Protein AF-A0A8J2ZSL2-F1 (afdb_monomer)

Nearest PDB structures (foldseek):
  4yln-assembly1_F  TM=3.658E-01  e=7.282E+00  Escherichia coli

Radius of gyration: 16.82 Å; Cα contacts (8 Å, |Δi|>4): 19; chains: 1; bounding box: 35×30×47 Å

pLDDT: mean 88.66, std 6.11, range [59.0, 95.06]

Organism: NCBI:txid1437324

Sequence (96 aa):
MNRQLLKNKGYVTLISAQTISNLGDWLTILALMALLAIKWEASPLALSIAMLCLAVPNIFFGSFSGVIADRFNRKILMIATDVLRALVMIGIVFST

Solvent-accessible surface area (backbone atoms only — not comparable to full-atom values): 5446 Å² total; per-residue (Å²): 130,65,75,72,52,74,68,35,64,68,54,47,52,49,54,51,52,50,51,53,52,52,53,49,51,54,52,47,51,52,50,52,50,49,42,39,50,69,75,63,61,47,50,75,66,55,54,51,51,53,51,45,66,59,49,51,55,52,62,66,45,49,69,51,48,53,60,49,50,71,75,45,63,51,70,60,52,52,52,52,53,52,51,52,51,52,54,52,49,54,52,53,62,73,73,107

Mean predicted aligned error: 5.59 Å

Structure (mmCIF, N/CA/C/O backbone):
data_AF-A0A8J2ZSL2-F1
#
_entry.id   AF-A0A8J2ZSL2-F1
#
loop_
_atom_site.group_PDB
_atom_site.id
_atom_site.type_symbol
_atom_site.label_atom_id
_atom_site.label_alt_id
_atom_site.label_comp_id
_atom_site.label_asym_id
_atom_site.label_entity_id
_atom_site.label_seq_id
_atom_site.pdbx_PDB_ins_code
_atom_site.Cartn_x
_atom_site.Cartn_y
_atom_site.Cartn_z
_atom_site.occupancy
_atom_site.B_iso_or_equiv
_atom_site.auth_seq_id
_atom_site.auth_comp_id
_atom_site.auth_asym_id
_atom_site.auth_atom_id
_atom_site.pdbx_PDB_model_num
ATOM 1 N N . MET A 1 1 ? 3.546 7.815 23.899 1.00 60.38 1 MET A N 1
ATOM 2 C CA . MET A 1 1 ? 2.298 7.064 23.626 1.00 60.38 1 MET A CA 1
ATOM 3 C C . MET A 1 1 ? 1.485 6.981 24.909 1.00 60.38 1 MET A C 1
ATOM 5 O O . MET A 1 1 ? 1.995 6.486 25.907 1.00 60.38 1 MET A O 1
ATOM 9 N N . ASN A 1 2 ? 0.279 7.548 24.928 1.00 75.75 2 ASN A N 1
ATOM 10 C CA . ASN A 1 2 ? -0.522 7.657 26.148 1.00 75.75 2 ASN A CA 1
ATOM 11 C C . ASN A 1 2 ? -0.941 6.247 26.614 1.00 75.75 2 ASN A C 1
ATOM 13 O O . ASN A 1 2 ? -1.580 5.525 25.848 1.00 75.75 2 ASN A O 1
ATOM 17 N N . ARG A 1 3 ? -0.588 5.824 27.839 1.00 74.44 3 ARG A N 1
ATOM 18 C CA . ARG A 1 3 ? -0.849 4.445 28.333 1.00 74.44 3 ARG A CA 1
ATOM 19 C C . ARG A 1 3 ? -2.335 4.061 28.313 1.00 74.44 3 ARG A C 1
ATOM 21 O O . ARG A 1 3 ? -2.662 2.880 28.316 1.00 74.44 3 ARG A O 1
ATOM 28 N N . GLN A 1 4 ? -3.226 5.049 28.274 1.00 76.81 4 GLN A N 1
ATOM 29 C CA . GLN A 1 4 ? -4.671 4.858 28.168 1.00 76.81 4 GLN A CA 1
ATOM 30 C C . GLN A 1 4 ? -5.110 4.327 26.790 1.00 76.81 4 GLN A C 1
ATOM 32 O O . GLN A 1 4 ? -6.041 3.531 26.723 1.00 76.81 4 GLN A O 1
ATOM 37 N N . LEU A 1 5 ? -4.408 4.678 25.703 1.00 77.75 5 LEU A N 1
ATOM 38 C CA . LEU A 1 5 ? -4.729 4.203 24.348 1.00 77.75 5 LEU A CA 1
ATOM 39 C C . LEU A 1 5 ? -4.431 2.708 24.180 1.00 77.75 5 LEU A C 1
ATOM 41 O O . LEU A 1 5 ? -5.210 1.986 23.570 1.00 77.75 5 LEU A O 1
ATOM 45 N N . LEU A 1 6 ? -3.354 2.225 24.806 1.00 80.88 6 LEU A N 1
ATOM 46 C CA . LEU A 1 6 ? -2.969 0.807 24.797 1.00 80.88 6 LEU A CA 1
ATOM 47 C C . LEU A 1 6 ? -3.954 -0.098 25.556 1.00 80.88 6 LEU A C 1
ATOM 49 O O . LEU A 1 6 ? -3.919 -1.312 25.394 1.00 80.88 6 LEU A O 1
A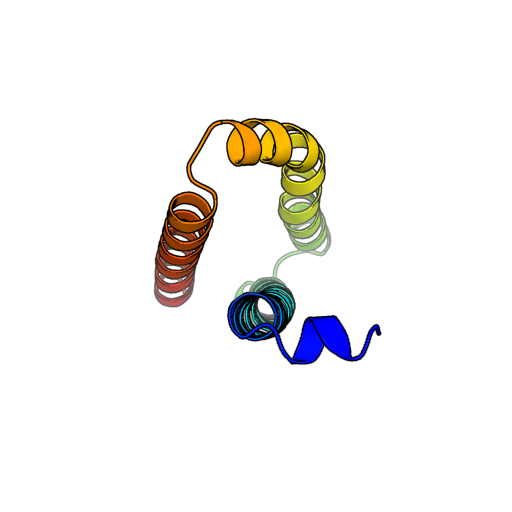TOM 53 N N . LYS A 1 7 ? -4.844 0.472 26.377 1.00 83.94 7 LYS A N 1
ATOM 54 C CA . LYS A 1 7 ? -5.922 -0.276 27.043 1.00 83.94 7 LYS A CA 1
ATOM 55 C C . LYS A 1 7 ? -7.176 -0.403 26.177 1.00 83.94 7 LYS A C 1
ATOM 57 O O . LYS A 1 7 ? -8.029 -1.242 26.459 1.00 83.94 7 LYS A O 1
ATOM 62 N N . ASN A 1 8 ? -7.305 0.409 25.128 1.00 90.19 8 ASN A N 1
ATOM 63 C CA . ASN A 1 8 ? -8.420 0.322 24.199 1.00 90.19 8 ASN A CA 1
ATOM 64 C C . ASN A 1 8 ? -8.148 -0.796 23.183 1.00 90.19 8 ASN A C 1
ATOM 66 O O . ASN A 1 8 ? -7.331 -0.642 22.275 1.00 90.19 8 ASN A O 1
ATOM 70 N N . LYS A 1 9 ? -8.865 -1.918 23.325 1.00 87.00 9 LYS A N 1
ATOM 71 C CA . LYS A 1 9 ? -8.728 -3.083 22.437 1.00 87.00 9 LYS A CA 1
ATOM 72 C C . LYS A 1 9 ? -8.898 -2.714 20.960 1.00 87.00 9 LYS A C 1
ATOM 74 O O . LYS A 1 9 ? -8.125 -3.184 20.139 1.00 87.00 9 LYS A O 1
ATOM 79 N N . GLY A 1 10 ? -9.846 -1.833 20.630 1.00 88.19 10 GLY A N 1
ATOM 80 C CA . GLY A 1 10 ? -10.077 -1.400 19.250 1.00 88.19 10 GLY A CA 1
ATOM 81 C C . GLY A 1 10 ? -8.894 -0.629 18.664 1.00 88.19 10 GLY A C 1
ATOM 82 O O . GLY A 1 10 ? -8.504 -0.876 17.526 1.00 88.19 10 GLY A O 1
ATOM 83 N N . TYR A 1 11 ? -8.272 0.246 19.457 1.00 88.19 11 TYR A N 1
ATOM 84 C CA . TYR A 1 11 ? -7.072 0.977 19.041 1.00 88.19 11 TYR A CA 1
ATOM 85 C C . TYR A 1 11 ? -5.880 0.038 18.823 1.00 88.19 11 TYR A C 1
ATOM 87 O O . TYR A 1 11 ? -5.192 0.142 17.810 1.00 88.19 11 TYR A O 1
ATOM 95 N N . VAL A 1 12 ? -5.663 -0.908 19.742 1.00 91.38 12 VAL A N 1
ATOM 96 C CA . VAL A 1 12 ? -4.563 -1.881 19.642 1.00 91.38 12 VAL A CA 1
ATOM 97 C C . VAL A 1 12 ? -4.742 -2.812 18.439 1.00 91.38 12 VAL A C 1
ATOM 99 O O . VAL A 1 12 ? -3.772 -3.093 17.743 1.00 91.38 12 VAL A O 1
ATOM 102 N N . THR A 1 13 ? -5.966 -3.255 18.148 1.00 90.06 13 THR A N 1
ATOM 103 C CA . THR A 1 13 ? -6.248 -4.052 16.944 1.00 90.06 13 THR A CA 1
ATOM 104 C C . THR A 1 13 ? -6.034 -3.247 15.665 1.00 90.06 13 THR A C 1
ATOM 106 O O . THR A 1 13 ? -5.481 -3.768 14.703 1.00 90.06 13 THR A O 1
ATOM 109 N N . LEU A 1 14 ? -6.446 -1.977 15.639 1.00 89.25 14 LEU A N 1
ATOM 110 C CA . LEU A 1 14 ? -6.267 -1.132 14.461 1.00 89.25 14 LEU A CA 1
ATOM 111 C C . LEU A 1 14 ? -4.785 -0.856 14.187 1.00 89.25 14 LEU A C 1
ATOM 113 O O . LEU A 1 14 ? -4.338 -1.002 13.053 1.00 89.25 14 LEU A O 1
ATOM 117 N N . ILE A 1 15 ? -4.016 -0.484 15.215 1.00 91.75 15 ILE A N 1
ATOM 118 C CA . ILE A 1 15 ? -2.594 -0.164 15.048 1.00 91.75 15 ILE A CA 1
ATOM 119 C C . ILE A 1 15 ? -1.792 -1.408 14.645 1.00 91.75 15 ILE A C 1
ATOM 121 O O . ILE A 1 15 ? -0.912 -1.306 13.793 1.00 91.75 15 ILE A O 1
ATOM 125 N N . SER A 1 16 ? -2.105 -2.589 15.196 1.00 91.88 16 SER A N 1
ATOM 126 C CA . SER A 1 16 ? -1.423 -3.829 14.815 1.00 91.88 16 SER A CA 1
ATOM 127 C C . SER A 1 16 ? -1.750 -4.233 13.379 1.00 91.88 16 SER A C 1
ATOM 129 O O . SER A 1 16 ? -0.828 -4.502 12.610 1.00 91.88 16 SER A O 1
ATOM 131 N N . ALA A 1 17 ? -3.029 -4.191 12.991 1.00 89.69 17 ALA A N 1
ATOM 132 C CA . ALA A 1 17 ? -3.453 -4.465 11.622 1.00 89.69 17 ALA A CA 1
ATOM 133 C C . ALA A 1 17 ? -2.792 -3.498 10.630 1.00 89.69 17 ALA A C 1
ATOM 135 O O . ALA A 1 17 ? -2.195 -3.940 9.652 1.00 89.69 17 ALA A O 1
ATOM 136 N N . GLN A 1 18 ? -2.799 -2.193 10.919 1.00 90.94 18 GLN A N 1
ATOM 137 C CA . GLN A 1 18 ? -2.169 -1.194 10.055 1.00 90.94 18 GLN A CA 1
ATOM 138 C C . GLN A 1 18 ? -0.652 -1.379 9.958 1.00 90.94 18 GLN A C 1
ATOM 140 O O . GLN A 1 18 ? -0.078 -1.193 8.889 1.00 90.94 18 GLN A O 1
ATOM 145 N N . THR A 1 19 ? 0.006 -1.760 11.056 1.00 93.81 19 THR A N 1
ATOM 146 C CA . THR A 1 19 ? 1.452 -2.022 11.051 1.00 93.81 19 THR A CA 1
ATOM 147 C C . THR A 1 19 ? 1.782 -3.181 10.116 1.00 93.81 19 THR A C 1
ATOM 149 O O . THR A 1 19 ? 2.669 -3.054 9.276 1.00 93.81 19 THR A O 1
ATOM 152 N N . ILE A 1 20 ? 1.042 -4.288 10.221 1.00 93.12 20 ILE A N 1
ATOM 153 C CA . ILE A 1 20 ? 1.230 -5.458 9.356 1.00 93.1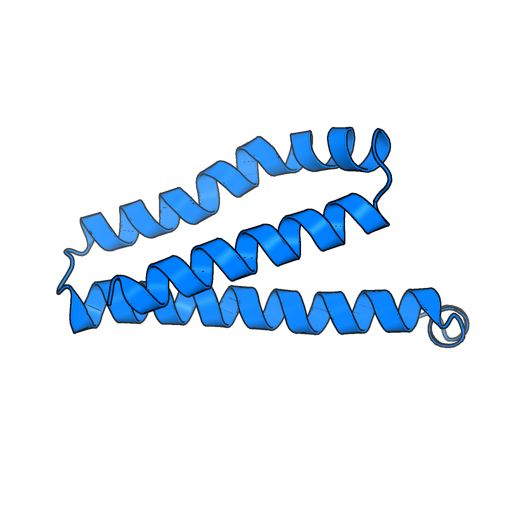2 20 ILE A CA 1
ATOM 154 C C . ILE A 1 20 ? 0.931 -5.099 7.897 1.00 93.12 20 ILE A C 1
ATOM 156 O O . ILE A 1 20 ? 1.737 -5.416 7.025 1.00 93.12 20 ILE A O 1
ATOM 160 N N . SER A 1 21 ? -0.174 -4.396 7.629 1.00 90.62 21 SER A N 1
ATOM 161 C CA . SER A 1 21 ? -0.531 -3.965 6.273 1.00 90.62 21 SER A CA 1
ATOM 162 C C . SER A 1 21 ? 0.545 -3.085 5.646 1.00 90.62 21 SER A C 1
ATOM 164 O O . SER A 1 21 ? 0.952 -3.363 4.523 1.00 90.62 21 SER A O 1
ATOM 166 N N . ASN A 1 22 ? 1.065 -2.101 6.386 1.00 92.94 22 ASN A N 1
ATOM 167 C CA . ASN A 1 22 ? 2.119 -1.217 5.890 1.00 92.94 22 ASN A CA 1
ATOM 168 C C . ASN A 1 22 ? 3.412 -1.983 5.602 1.00 92.94 22 ASN A C 1
ATOM 170 O O . ASN A 1 22 ? 4.059 -1.740 4.588 1.00 92.94 22 ASN A O 1
ATOM 174 N N . LEU A 1 23 ? 3.801 -2.916 6.476 1.00 95.06 23 LEU A N 1
ATOM 175 C CA . LEU A 1 23 ? 4.961 -3.773 6.222 1.00 95.06 23 LEU A CA 1
ATOM 176 C C . LEU A 1 23 ? 4.760 -4.608 4.951 1.00 95.06 23 LEU A C 1
ATOM 178 O O . LEU A 1 23 ? 5.668 -4.695 4.126 1.00 95.06 23 LEU A O 1
ATOM 182 N N . GLY A 1 24 ? 3.562 -5.165 4.764 1.00 90.75 24 GLY A N 1
ATOM 183 C CA . GLY A 1 24 ? 3.184 -5.883 3.550 1.00 90.75 24 GLY A CA 1
ATOM 184 C C . GLY A 1 24 ? 3.253 -5.019 2.288 1.00 90.75 24 GLY A C 1
ATOM 185 O O . GLY A 1 24 ? 3.729 -5.497 1.260 1.00 90.75 24 GLY A O 1
ATOM 186 N N . ASP A 1 25 ? 2.852 -3.748 2.362 1.00 91.69 25 ASP A N 1
ATOM 187 C CA . ASP A 1 25 ? 2.936 -2.806 1.237 1.00 91.69 25 ASP A CA 1
ATOM 188 C C . ASP A 1 25 ? 4.386 -2.527 0.826 1.00 91.69 25 ASP A C 1
ATOM 190 O O . ASP A 1 25 ? 4.717 -2.545 -0.360 1.00 91.69 25 ASP A O 1
ATOM 194 N N . TRP A 1 26 ? 5.290 -2.350 1.790 1.00 93.06 26 TRP A N 1
ATOM 195 C CA . TRP A 1 26 ? 6.711 -2.161 1.486 1.00 93.06 26 TRP A CA 1
ATOM 196 C C . TRP A 1 26 ? 7.346 -3.409 0.872 1.00 93.06 26 TRP A C 1
ATOM 198 O O . TRP A 1 26 ? 8.088 -3.304 -0.107 1.00 93.06 26 TRP A O 1
ATOM 208 N N . LEU A 1 27 ? 7.022 -4.592 1.400 1.00 93.69 27 LEU A N 1
ATOM 209 C CA . LEU A 1 27 ? 7.478 -5.862 0.827 1.00 93.69 27 LEU A CA 1
ATOM 210 C C . LEU A 1 27 ? 6.917 -6.084 -0.581 1.00 93.69 27 LEU A C 1
ATOM 212 O O . LEU A 1 27 ? 7.630 -6.557 -1.459 1.00 93.69 27 LEU A O 1
ATOM 216 N N . THR A 1 28 ? 5.666 -5.693 -0.811 1.00 90.88 28 THR A N 1
ATOM 217 C CA . THR A 1 28 ? 5.009 -5.710 -2.121 1.00 90.88 28 THR A CA 1
ATOM 218 C C . THR A 1 28 ? 5.758 -4.850 -3.131 1.00 90.88 28 THR A C 1
ATOM 220 O O . THR A 1 28 ? 6.068 -5.320 -4.224 1.00 90.88 28 THR A O 1
ATOM 223 N N . ILE A 1 29 ? 6.090 -3.608 -2.774 1.00 92.00 29 ILE A N 1
ATOM 224 C CA . ILE A 1 29 ? 6.838 -2.708 -3.660 1.00 92.00 29 ILE A CA 1
ATOM 225 C C . ILE A 1 29 ? 8.213 -3.301 -3.976 1.00 92.00 29 ILE A C 1
ATOM 227 O O . ILE A 1 29 ? 8.612 -3.330 -5.140 1.00 92.00 29 ILE A O 1
ATOM 231 N N . LEU A 1 30 ? 8.911 -3.827 -2.965 1.00 92.88 30 LEU A N 1
ATOM 232 C CA . LEU A 1 30 ? 10.197 -4.498 -3.154 1.00 92.88 30 LEU A CA 1
ATOM 233 C C . LEU A 1 30 ? 10.071 -5.686 -4.122 1.00 92.88 30 LEU A C 1
ATOM 235 O O . LEU A 1 30 ? 10.861 -5.798 -5.057 1.00 92.88 30 LEU A O 1
ATOM 239 N N . ALA A 1 31 ? 9.067 -6.543 -3.924 1.00 91.81 31 ALA A N 1
ATOM 240 C CA . ALA A 1 31 ? 8.823 -7.714 -4.759 1.00 91.81 31 ALA A CA 1
ATOM 241 C C . ALA A 1 31 ? 8.504 -7.328 -6.210 1.00 91.81 31 ALA A C 1
ATOM 243 O O . ALA A 1 31 ? 9.066 -7.915 -7.130 1.00 91.81 31 ALA A O 1
ATOM 244 N N . LEU A 1 32 ? 7.666 -6.309 -6.423 1.00 91.06 32 LEU A N 1
ATOM 245 C CA . LEU A 1 32 ? 7.343 -5.799 -7.758 1.00 91.06 32 LEU A CA 1
ATOM 246 C C . LEU A 1 32 ? 8.573 -5.223 -8.462 1.00 91.06 32 LEU A C 1
ATOM 248 O O . LEU A 1 32 ? 8.782 -5.485 -9.644 1.00 91.06 32 LEU A O 1
ATOM 252 N N . MET A 1 33 ? 9.409 -4.468 -7.747 1.00 91.94 33 MET A N 1
ATOM 253 C CA . MET A 1 33 ? 10.635 -3.917 -8.327 1.00 91.94 33 MET A CA 1
ATOM 254 C C . MET A 1 33 ? 11.651 -5.005 -8.654 1.00 91.94 33 MET A C 1
ATOM 256 O O . MET A 1 33 ? 12.235 -4.982 -9.735 1.00 91.94 33 MET A O 1
ATOM 260 N N . ALA A 1 34 ? 11.836 -5.980 -7.762 1.00 91.75 34 ALA A N 1
ATOM 261 C CA . ALA A 1 34 ? 12.698 -7.127 -8.018 1.00 91.75 34 ALA A CA 1
ATOM 262 C C . ALA A 1 34 ? 12.197 -7.942 -9.217 1.00 91.75 34 ALA A C 1
ATOM 264 O O . ALA A 1 34 ? 12.992 -8.344 -10.062 1.00 91.75 34 ALA A O 1
ATOM 265 N N . LEU A 1 35 ? 10.881 -8.132 -9.333 1.00 90.56 35 LEU A N 1
ATOM 266 C CA . LEU A 1 35 ? 10.264 -8.818 -10.460 1.00 90.56 35 LEU A CA 1
ATOM 267 C C . LEU A 1 35 ? 10.543 -8.099 -11.787 1.00 90.56 35 LEU A C 1
ATOM 269 O O . LEU A 1 35 ? 11.021 -8.723 -12.734 1.00 90.56 35 LEU A O 1
ATOM 273 N N . LEU A 1 36 ? 10.288 -6.789 -11.834 1.00 91.31 36 LEU A N 1
ATOM 274 C CA . LEU A 1 36 ? 10.536 -5.952 -13.009 1.00 91.31 36 LEU A CA 1
ATOM 275 C C . L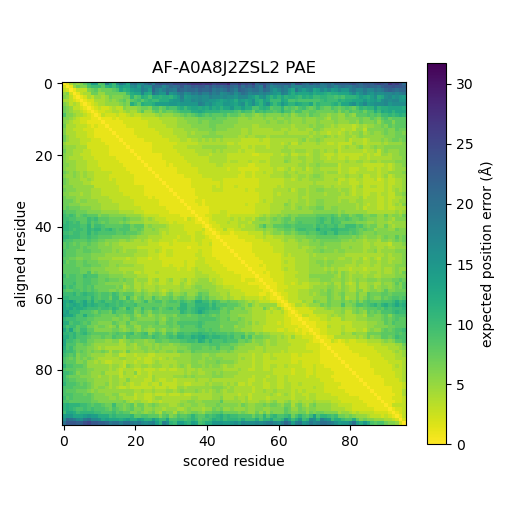EU A 1 36 ? 12.014 -5.953 -13.406 1.00 91.31 36 LEU A C 1
ATOM 277 O O . LEU A 1 36 ? 12.332 -6.114 -14.580 1.00 91.31 36 LEU A O 1
ATOM 281 N N . ALA A 1 37 ? 12.911 -5.793 -12.433 1.00 92.31 37 ALA A N 1
ATOM 282 C CA . ALA A 1 37 ? 14.343 -5.687 -12.680 1.00 92.31 37 ALA A CA 1
ATOM 283 C C . ALA A 1 37 ? 14.978 -7.020 -13.095 1.00 92.31 37 ALA A C 1
ATOM 285 O O . ALA A 1 37 ? 15.780 -7.053 -14.020 1.00 92.31 37 ALA A O 1
ATOM 286 N N . ILE A 1 38 ? 14.647 -8.105 -12.388 1.00 91.44 38 ILE A N 1
ATOM 287 C CA . ILE A 1 38 ? 15.356 -9.386 -12.502 1.00 91.44 38 ILE A CA 1
ATOM 288 C C . ILE A 1 38 ? 14.657 -10.317 -13.487 1.00 91.44 38 ILE A C 1
ATOM 290 O O . ILE A 1 38 ? 15.317 -10.923 -14.319 1.00 91.44 38 ILE A O 1
ATOM 294 N N . LYS A 1 39 ? 13.329 -10.469 -13.391 1.00 88.69 39 LYS A N 1
ATOM 295 C CA . LYS A 1 39 ? 12.604 -11.452 -14.211 1.00 88.69 39 LYS A CA 1
ATOM 296 C C . LYS A 1 39 ? 12.232 -10.899 -15.578 1.00 88.69 39 LYS A C 1
ATOM 298 O O . LYS A 1 39 ? 12.263 -11.628 -16.560 1.00 88.69 39 LYS A O 1
ATOM 303 N N . TRP A 1 40 ? 11.808 -9.640 -15.622 1.00 88.81 40 TRP A N 1
ATOM 304 C CA . TRP A 1 40 ? 11.364 -8.994 -16.859 1.00 88.81 40 TRP A CA 1
ATOM 305 C C . TRP A 1 40 ? 12.45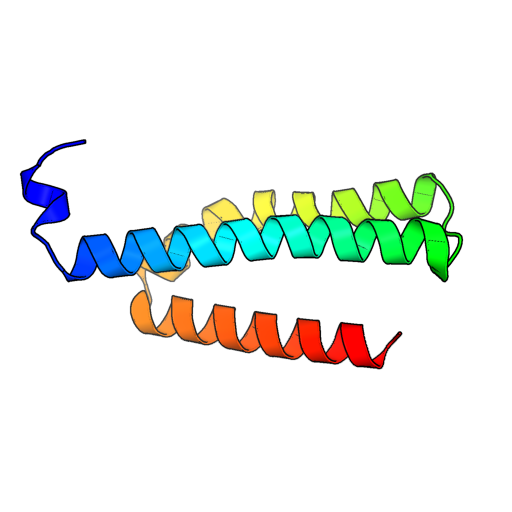1 -8.136 -17.509 1.00 88.81 40 TRP A C 1
ATOM 307 O O . TRP A 1 40 ? 12.183 -7.534 -18.545 1.00 88.81 40 TRP A O 1
ATOM 317 N N . GLU A 1 41 ? 13.647 -8.079 -16.907 1.00 91.62 41 GLU A N 1
ATOM 318 C CA . GLU A 1 41 ? 14.811 -7.321 -17.392 1.00 91.62 41 GLU A CA 1
ATOM 319 C C . GLU A 1 41 ? 14.438 -5.902 -17.855 1.00 91.62 41 GLU A C 1
ATOM 321 O O . GLU A 1 41 ? 14.912 -5.383 -18.869 1.00 91.62 41 GLU A O 1
ATOM 326 N N . ALA A 1 42 ? 13.517 -5.275 -17.121 1.00 90.75 42 ALA A N 1
ATOM 327 C CA . ALA A 1 42 ? 12.917 -4.022 -17.529 1.00 90.75 42 ALA A CA 1
ATOM 328 C C . ALA A 1 42 ? 13.956 -2.890 -17.506 1.00 90.75 42 ALA A C 1
ATOM 330 O O . ALA A 1 42 ? 14.828 -2.813 -16.639 1.00 90.75 42 ALA A O 1
ATOM 331 N N . SER A 1 43 ? 13.844 -1.971 -18.466 1.00 94.44 43 SER A N 1
ATOM 332 C CA . SER A 1 43 ? 14.771 -0.844 -18.576 1.00 94.44 43 SER A CA 1
ATOM 333 C C . SER A 1 43 ? 1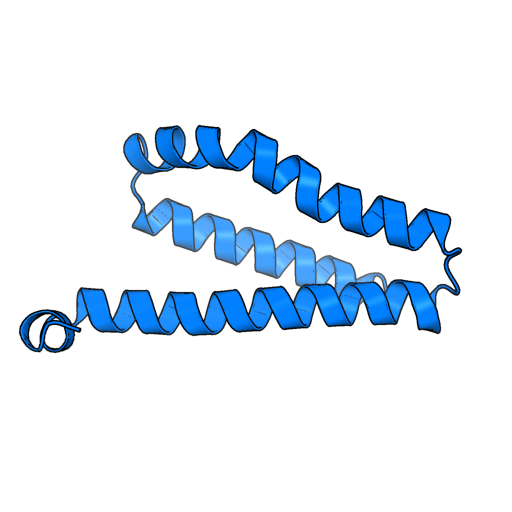4.660 0.112 -17.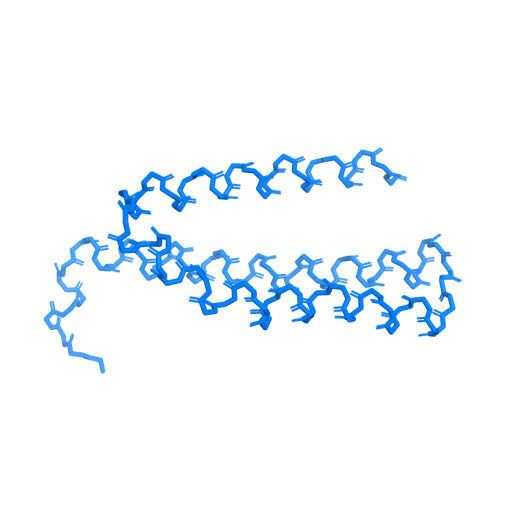374 1.00 94.44 43 SER A C 1
ATOM 335 O O . SER A 1 43 ? 13.597 0.205 -16.749 1.00 94.44 43 SER A O 1
ATOM 337 N N . PRO A 1 44 ? 15.703 0.915 -17.077 1.00 90.56 44 PRO A N 1
ATOM 338 C CA . PRO A 1 44 ? 15.647 1.911 -16.000 1.00 90.56 44 PRO A CA 1
ATOM 339 C C . PRO A 1 44 ? 14.475 2.895 -16.135 1.00 90.56 44 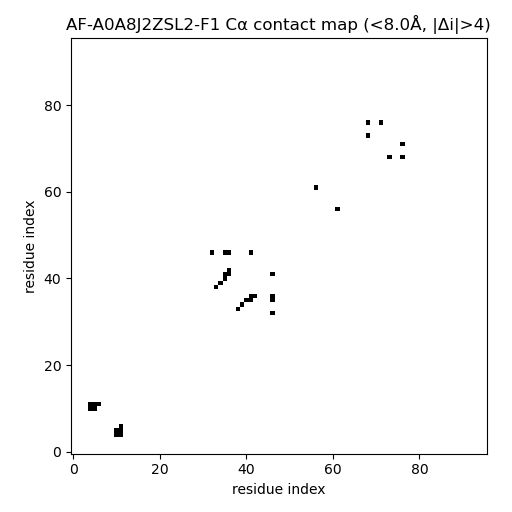PRO A C 1
ATOM 341 O O . PRO A 1 44 ? 13.903 3.339 -15.137 1.00 90.56 44 PRO A O 1
ATOM 344 N N . LEU A 1 45 ? 14.083 3.208 -17.376 1.00 94.44 45 LEU A N 1
ATOM 345 C CA . LEU A 1 45 ? 12.911 4.030 -17.661 1.00 94.44 45 LEU A CA 1
ATOM 346 C C . LEU A 1 45 ? 11.614 3.326 -17.237 1.00 94.44 45 LEU A C 1
ATOM 348 O O . LEU A 1 45 ? 10.774 3.949 -16.595 1.00 94.44 45 LEU A O 1
ATOM 352 N N . ALA A 1 46 ? 11.461 2.035 -17.543 1.00 92.12 46 ALA A N 1
ATOM 353 C CA . ALA A 1 46 ? 10.280 1.262 -17.162 1.00 92.12 46 ALA A CA 1
ATOM 354 C C . ALA A 1 46 ? 10.140 1.137 -15.634 1.00 92.12 46 ALA A C 1
ATOM 356 O O . ALA A 1 46 ? 9.044 1.329 -15.108 1.00 92.12 46 ALA A O 1
ATOM 357 N N . LEU A 1 47 ? 11.244 0.915 -14.909 1.00 92.81 47 LEU A N 1
ATOM 358 C CA . LEU A 1 47 ? 11.246 0.932 -13.437 1.00 92.81 47 LEU A CA 1
ATOM 359 C C . LEU A 1 47 ? 10.830 2.302 -12.881 1.00 92.81 47 LEU A C 1
ATOM 361 O O . LEU A 1 47 ? 10.025 2.384 -11.952 1.00 92.81 47 LEU A O 1
ATOM 365 N N . SER A 1 48 ? 11.344 3.385 -13.469 1.00 93.19 48 SER A N 1
ATOM 366 C CA . SER A 1 48 ? 11.000 4.754 -13.060 1.00 93.19 48 SER A CA 1
ATOM 367 C C . SER A 1 48 ? 9.518 5.059 -13.297 1.00 93.19 48 SER A C 1
ATOM 369 O O . SER A 1 48 ? 8.862 5.658 -12.446 1.00 93.19 48 SER A O 1
ATOM 371 N N . ILE A 1 49 ? 8.961 4.600 -14.421 1.00 94.50 49 ILE A N 1
ATOM 372 C CA . ILE A 1 49 ? 7.527 4.716 -14.714 1.00 94.50 49 ILE A CA 1
ATOM 373 C C . ILE A 1 49 ? 6.707 3.905 -13.705 1.00 94.50 49 ILE A C 1
ATOM 375 O O . ILE A 1 49 ? 5.718 4.416 -13.186 1.00 94.50 49 ILE A O 1
ATOM 379 N N . ALA A 1 50 ? 7.128 2.688 -13.357 1.00 92.62 50 ALA A N 1
ATOM 380 C CA . ALA A 1 50 ? 6.437 1.878 -12.354 1.00 92.62 50 ALA A CA 1
ATOM 381 C C . ALA A 1 50 ? 6.404 2.565 -10.974 1.00 92.62 50 ALA A C 1
ATOM 383 O O . ALA A 1 50 ? 5.369 2.570 -10.307 1.00 92.62 50 ALA A O 1
ATOM 384 N N . MET A 1 51 ? 7.496 3.222 -10.572 1.00 91.75 51 MET A N 1
ATOM 385 C CA . MET A 1 51 ? 7.537 4.067 -9.370 1.00 91.75 51 MET A CA 1
ATOM 386 C C . MET A 1 51 ? 6.558 5.247 -9.449 1.00 91.75 51 MET A C 1
ATOM 388 O O . MET A 1 51 ? 5.852 5.533 -8.479 1.00 91.75 51 MET A O 1
ATOM 392 N N . LEU A 1 52 ? 6.453 5.908 -10.606 1.00 94.12 52 LEU A N 1
ATOM 393 C CA . LEU A 1 52 ? 5.462 6.969 -10.815 1.00 94.12 52 LEU A CA 1
ATOM 394 C C . LEU A 1 52 ? 4.030 6.434 -10.710 1.00 94.12 52 LEU A C 1
ATOM 396 O O . LEU A 1 52 ? 3.192 7.078 -10.082 1.00 94.12 52 LEU A O 1
ATOM 400 N N . CYS A 1 53 ? 3.754 5.243 -11.242 1.00 92.31 53 CYS A N 1
ATOM 401 C CA . CYS A 1 53 ? 2.455 4.584 -11.100 1.00 92.31 53 CYS A CA 1
ATOM 402 C C . CYS A 1 53 ? 2.095 4.270 -9.640 1.00 92.31 53 CYS A C 1
ATOM 404 O O . CYS A 1 53 ? 0.912 4.174 -9.331 1.00 92.31 53 CYS A O 1
ATOM 406 N N . LEU A 1 54 ? 3.071 4.152 -8.735 1.00 89.00 54 LEU A N 1
ATOM 407 C CA . LEU A 1 54 ? 2.821 4.029 -7.295 1.00 89.00 54 LEU A CA 1
ATOM 408 C C . LEU A 1 54 ? 2.609 5.395 -6.627 1.00 89.00 54 LEU A C 1
ATOM 410 O O . LEU A 1 54 ? 1.737 5.541 -5.771 1.00 89.00 54 LEU A O 1
ATOM 414 N N . ALA A 1 55 ? 3.388 6.410 -7.000 1.00 90.00 55 ALA A N 1
ATOM 415 C CA . ALA A 1 55 ? 3.350 7.721 -6.349 1.00 90.00 55 ALA A CA 1
ATOM 416 C C . ALA A 1 55 ? 2.146 8.573 -6.778 1.00 90.00 55 ALA A C 1
ATOM 418 O O . ALA A 1 55 ? 1.470 9.167 -5.936 1.00 90.00 55 ALA A O 1
ATOM 419 N N . VAL A 1 56 ? 1.858 8.622 -8.081 1.00 93.00 56 VAL A N 1
ATOM 420 C CA . VAL A 1 56 ? 0.831 9.496 -8.664 1.00 93.00 56 VAL A CA 1
ATOM 421 C C . VAL A 1 56 ? -0.551 9.207 -8.066 1.00 93.00 56 VAL A C 1
ATOM 423 O O . VAL A 1 56 ? -1.145 10.134 -7.511 1.00 93.00 56 VAL A O 1
ATOM 426 N N . PRO A 1 57 ? -1.063 7.960 -8.056 1.00 87.44 57 PRO A N 1
ATOM 427 C CA . PRO A 1 57 ? -2.371 7.685 -7.470 1.00 87.44 57 PRO A CA 1
ATOM 428 C C . PRO A 1 57 ? -2.433 8.054 -5.987 1.00 87.44 57 PRO A C 1
ATOM 430 O O . PRO A 1 57 ? -3.424 8.630 -5.553 1.00 87.44 57 PRO A O 1
ATOM 433 N N . ASN A 1 58 ? -1.372 7.802 -5.217 1.00 86.94 58 ASN A N 1
ATOM 434 C CA . ASN A 1 58 ? -1.344 8.147 -3.795 1.00 86.94 58 ASN A CA 1
ATOM 435 C C . ASN A 1 58 ? -1.493 9.657 -3.553 1.00 86.94 58 ASN A C 1
ATOM 437 O O . ASN A 1 58 ? -2.192 10.062 -2.626 1.00 86.94 58 ASN A O 1
ATOM 441 N N . ILE A 1 59 ? -0.900 10.495 -4.406 1.00 88.31 59 ILE A N 1
ATOM 442 C CA . ILE A 1 59 ? -1.023 11.956 -4.307 1.00 88.31 59 ILE A CA 1
ATOM 443 C C . ILE A 1 59 ? -2.445 12.406 -4.660 1.00 88.31 59 ILE A C 1
ATOM 445 O O . ILE A 1 59 ? -3.068 13.148 -3.901 1.00 88.31 59 ILE A O 1
ATOM 449 N N . PHE A 1 60 ? -2.977 11.949 -5.796 1.00 88.19 60 PHE A N 1
ATOM 450 C CA . PHE A 1 60 ? -4.284 12.400 -6.283 1.00 88.19 60 PHE A CA 1
ATOM 451 C C . PHE A 1 60 ? -5.446 11.845 -5.453 1.00 88.19 60 PHE A C 1
ATOM 453 O O . PHE A 1 60 ? -6.378 12.575 -5.110 1.00 88.19 60 PHE A O 1
ATOM 460 N N . PHE A 1 61 ? -5.389 10.564 -5.091 1.00 86.94 61 PHE A N 1
ATOM 461 C CA . PHE A 1 61 ? -6.439 9.907 -4.320 1.00 86.94 61 PHE A CA 1
ATOM 462 C C . PHE A 1 61 ? -6.264 10.068 -2.810 1.00 86.94 61 PHE A C 1
ATOM 464 O O . PHE A 1 61 ? -7.230 9.836 -2.091 1.00 86.94 61 PHE A O 1
ATOM 471 N N . GLY A 1 62 ? -5.110 10.524 -2.309 1.00 81.88 62 GLY A N 1
ATOM 472 C CA . GLY A 1 62 ? -4.897 10.780 -0.881 1.00 81.88 62 GLY A CA 1
ATOM 473 C C . GLY A 1 62 ? -5.934 11.748 -0.303 1.00 81.88 62 GLY A C 1
ATOM 474 O O . GLY A 1 62 ? -6.658 11.397 0.628 1.00 81.88 62 GLY A O 1
ATOM 475 N N . SER A 1 63 ? -6.108 12.921 -0.919 1.00 82.75 63 SER A N 1
ATOM 476 C CA . SER A 1 63 ? -7.124 13.904 -0.501 1.00 82.75 63 SER A CA 1
ATOM 477 C C . SER A 1 63 ? -8.559 13.399 -0.688 1.00 82.75 63 SER A C 1
ATOM 479 O O . SER A 1 63 ? -9.433 13.676 0.132 1.00 82.75 63 SER A O 1
ATOM 481 N N . PHE A 1 64 ? -8.814 12.626 -1.748 1.00 86.56 64 PHE A N 1
ATOM 482 C CA . PHE A 1 64 ? -10.143 12.075 -2.026 1.00 86.56 64 PHE A CA 1
ATOM 483 C C . PHE A 1 64 ? -10.522 10.948 -1.054 1.00 86.56 64 PHE A C 1
ATOM 485 O O . PHE A 1 64 ? -11.679 10.830 -0.649 1.00 86.56 64 PHE A O 1
ATOM 492 N N . SER A 1 65 ? -9.538 10.157 -0.622 1.00 84.50 65 SER A N 1
ATOM 493 C CA . SER A 1 65 ? -9.727 9.036 0.297 1.00 84.50 65 SER A CA 1
ATOM 494 C C . SER A 1 65 ? -10.285 9.483 1.648 1.00 84.50 65 SER A C 1
ATOM 496 O O . SER A 1 65 ? -11.111 8.774 2.215 1.00 84.50 65 SER A O 1
ATOM 498 N N . GLY A 1 66 ? -9.933 10.689 2.116 1.00 84.81 66 GLY A N 1
ATOM 499 C CA . GLY A 1 66 ? -10.495 11.281 3.333 1.00 84.81 66 GLY A CA 1
ATOM 500 C C . GLY A 1 66 ? -11.996 11.547 3.207 1.00 84.81 66 GLY A C 1
ATOM 501 O O . GLY A 1 66 ? -12.777 11.100 4.042 1.00 84.81 66 GLY A O 1
ATOM 502 N N . VAL A 1 67 ? -12.420 12.171 2.103 1.00 89.06 67 VAL A N 1
ATOM 503 C CA . VAL A 1 67 ? -13.842 12.456 1.840 1.00 89.06 67 VAL A CA 1
ATOM 504 C C . VAL A 1 67 ? -14.658 11.166 1.732 1.00 89.06 67 VAL A C 1
ATOM 506 O O . VAL A 1 67 ? -15.772 11.094 2.253 1.00 89.06 67 VAL A O 1
ATOM 509 N N . ILE A 1 68 ? -14.115 10.129 1.086 1.00 87.75 68 ILE A N 1
ATOM 510 C CA . ILE A 1 68 ? -14.759 8.809 1.035 1.00 87.75 68 ILE A CA 1
ATOM 511 C C . ILE A 1 68 ? -14.825 8.196 2.441 1.00 87.75 68 ILE A C 1
ATOM 513 O O . ILE A 1 68 ? -15.886 7.735 2.859 1.00 87.75 68 ILE A O 1
ATOM 517 N N . ALA A 1 69 ? -13.721 8.197 3.188 1.00 87.50 69 ALA A N 1
ATOM 518 C CA . ALA A 1 69 ? -13.656 7.612 4.526 1.00 87.50 69 ALA A CA 1
ATOM 519 C C . ALA A 1 69 ? -14.579 8.313 5.537 1.00 87.50 69 ALA A C 1
ATOM 521 O O . ALA A 1 69 ? -14.982 7.701 6.527 1.00 87.50 69 ALA A O 1
ATOM 522 N N . ASP A 1 70 ? -14.931 9.573 5.294 1.00 89.25 70 ASP A N 1
ATOM 523 C CA . ASP A 1 70 ? -15.901 10.310 6.104 1.00 89.25 70 ASP A CA 1
ATOM 524 C C . ASP A 1 70 ? -17.352 10.012 5.710 1.00 89.25 70 ASP A C 1
ATOM 526 O O . ASP A 1 70 ? -18.238 10.040 6.563 1.00 89.25 70 ASP A O 1
ATOM 530 N N . ARG A 1 71 ? -17.610 9.695 4.435 1.00 90.31 71 ARG A N 1
ATOM 531 C CA . ARG A 1 71 ? -18.964 9.408 3.927 1.00 90.31 71 ARG A CA 1
ATOM 532 C C . ARG A 1 71 ? -19.406 7.962 4.124 1.00 90.31 71 ARG A C 1
ATOM 534 O O . ARG A 1 71 ? -20.602 7.709 4.243 1.00 90.31 71 ARG A O 1
ATOM 541 N N . PHE A 1 72 ? -18.473 7.017 4.133 1.00 90.25 72 PHE A N 1
ATOM 542 C CA . PHE A 1 72 ? -18.766 5.587 4.225 1.00 90.25 72 PHE A CA 1
ATOM 543 C C . PHE A 1 72 ? -18.347 4.999 5.574 1.00 90.25 72 PHE A C 1
ATOM 545 O O . PHE A 1 72 ? -17.535 5.555 6.310 1.00 90.25 72 PHE A O 1
ATOM 552 N N . ASN A 1 73 ? -18.879 3.818 5.904 1.00 91.31 73 ASN A N 1
ATOM 553 C CA . ASN A 1 73 ? -18.435 3.090 7.087 1.00 91.31 73 ASN A CA 1
ATOM 554 C C . ASN A 1 73 ? -16.966 2.667 6.918 1.00 91.31 73 ASN A C 1
ATOM 556 O O . ASN A 1 73 ? -16.661 1.726 6.182 1.00 91.31 73 ASN A O 1
ATOM 560 N N . ARG A 1 74 ? -16.073 3.343 7.646 1.00 86.31 74 ARG A N 1
ATOM 561 C CA . ARG A 1 74 ? -14.615 3.147 7.604 1.00 86.31 74 ARG A CA 1
ATOM 562 C C . ARG A 1 74 ? -14.189 1.689 7.743 1.00 86.31 74 ARG A C 1
ATOM 564 O O . ARG A 1 74 ? -13.268 1.260 7.058 1.00 86.31 74 ARG A O 1
ATOM 571 N N . LYS A 1 75 ? -14.874 0.909 8.587 1.00 86.88 75 LYS A N 1
ATOM 572 C CA . LYS A 1 75 ? -14.547 -0.508 8.792 1.00 86.88 75 LYS A CA 1
ATOM 573 C C . LYS A 1 75 ? -14.820 -1.333 7.535 1.00 86.88 75 LYS A C 1
ATOM 575 O O . LYS A 1 75 ? -13.996 -2.160 7.164 1.00 86.88 75 LYS A O 1
ATOM 580 N N . ILE A 1 76 ? -15.963 -1.104 6.887 1.00 91.38 76 ILE A N 1
ATOM 581 C CA . ILE A 1 76 ? -16.322 -1.801 5.644 1.00 91.38 76 ILE A CA 1
ATOM 582 C C . ILE A 1 76 ? -15.379 -1.370 4.522 1.00 91.38 76 ILE A C 1
ATOM 584 O O . ILE A 1 76 ? -14.908 -2.221 3.775 1.00 91.38 76 ILE A O 1
ATOM 588 N N . LEU A 1 77 ? -15.061 -0.074 4.448 1.00 91.12 77 LEU A N 1
ATOM 589 C CA . LEU A 1 77 ? -14.143 0.462 3.449 1.00 91.12 77 LEU A CA 1
ATOM 590 C C . LEU A 1 77 ? -12.760 -0.196 3.547 1.00 91.12 77 LEU A C 1
ATOM 592 O O . LEU A 1 77 ? -12.286 -0.718 2.546 1.00 91.12 77 LEU A O 1
ATOM 596 N N . MET A 1 78 ? -12.169 -0.255 4.747 1.00 89.75 78 MET A N 1
ATOM 597 C CA . MET A 1 78 ? -10.874 -0.915 4.971 1.00 89.75 78 MET A CA 1
ATOM 598 C C . MET A 1 78 ? -10.887 -2.387 4.544 1.00 89.75 78 MET A C 1
ATOM 600 O O . MET A 1 78 ? -9.998 -2.828 3.821 1.00 89.75 78 MET A O 1
ATOM 604 N N . ILE A 1 79 ? -11.916 -3.143 4.950 1.00 91.75 79 ILE A N 1
ATOM 605 C CA . ILE A 1 79 ? -12.027 -4.565 4.598 1.00 91.75 79 ILE A CA 1
ATOM 606 C C . ILE A 1 79 ? -12.150 -4.731 3.079 1.00 91.75 79 ILE A C 1
ATOM 608 O O . ILE A 1 79 ? -11.457 -5.560 2.495 1.00 91.75 79 ILE A O 1
ATOM 612 N N . ALA A 1 80 ? -13.005 -3.940 2.428 1.00 93.56 80 ALA A N 1
ATOM 613 C CA . ALA A 1 80 ? -13.209 -4.019 0.986 1.00 93.56 80 ALA A CA 1
ATOM 614 C C . ALA A 1 80 ? -11.926 -3.693 0.205 1.00 93.56 80 ALA A C 1
ATOM 616 O O . ALA A 1 80 ? -11.589 -4.413 -0.736 1.00 93.56 80 ALA A O 1
ATOM 617 N N . THR A 1 81 ? -11.182 -2.655 0.607 1.00 90.25 81 THR A N 1
ATOM 618 C CA . THR A 1 81 ? -9.913 -2.300 -0.043 1.00 90.25 81 THR A CA 1
ATOM 619 C C . THR A 1 81 ? -8.835 -3.355 0.174 1.00 90.25 81 THR A C 1
ATOM 621 O O . THR A 1 81 ? -8.108 -3.667 -0.766 1.00 90.25 81 THR A O 1
ATOM 624 N N . ASP A 1 82 ? -8.753 -3.950 1.367 1.00 90.06 82 ASP A N 1
ATOM 625 C CA . ASP A 1 82 ? -7.791 -5.021 1.644 1.00 90.06 82 ASP A CA 1
ATOM 626 C C . ASP A 1 82 ? -8.095 -6.289 0.839 1.00 90.06 82 ASP A C 1
ATOM 628 O O . ASP A 1 82 ? -7.181 -6.898 0.283 1.00 90.06 82 ASP A O 1
ATOM 632 N N . VAL A 1 83 ? -9.373 -6.657 0.707 1.00 94.25 83 VAL A N 1
ATOM 633 C CA . VAL A 1 83 ? -9.797 -7.790 -0.133 1.00 94.25 83 VAL A CA 1
ATOM 634 C C . VAL A 1 83 ? -9.486 -7.522 -1.604 1.00 94.25 83 VAL A C 1
ATOM 636 O O . VAL A 1 83 ? -8.919 -8.385 -2.273 1.00 94.25 83 VAL A O 1
ATOM 639 N N . LEU A 1 84 ? -9.796 -6.324 -2.111 1.00 93.69 84 LEU A N 1
ATOM 640 C CA . LEU A 1 84 ? -9.469 -5.944 -3.486 1.00 93.69 84 LEU A CA 1
ATOM 641 C C . LEU A 1 84 ? -7.954 -6.001 -3.735 1.00 93.69 84 LEU A C 1
ATOM 643 O O . LEU A 1 84 ? -7.517 -6.568 -4.735 1.00 93.69 84 LEU A O 1
ATOM 647 N N . ARG A 1 85 ? -7.152 -5.471 -2.804 1.00 89.31 85 ARG A N 1
ATOM 648 C CA . ARG A 1 85 ? -5.684 -5.519 -2.861 1.00 89.31 85 ARG A CA 1
ATOM 649 C C . ARG A 1 85 ? -5.177 -6.960 -2.910 1.00 89.31 85 ARG A C 1
ATOM 651 O O . ARG A 1 85 ? -4.327 -7.268 -3.742 1.00 89.31 85 ARG A O 1
ATOM 658 N N . ALA A 1 86 ? -5.717 -7.845 -2.072 1.00 90.12 86 ALA A N 1
ATOM 659 C CA . ALA A 1 86 ? -5.352 -9.259 -2.072 1.00 90.12 86 ALA A CA 1
ATOM 660 C C . ALA A 1 86 ? -5.669 -9.937 -3.416 1.00 90.12 86 ALA A C 1
ATOM 662 O O . ALA A 1 86 ? -4.825 -10.657 -3.944 1.00 90.12 86 ALA A O 1
ATOM 663 N N . LEU A 1 87 ? -6.839 -9.667 -4.005 1.00 94.00 87 LEU A N 1
ATOM 664 C CA . LEU A 1 87 ? -7.223 -10.212 -5.313 1.00 94.00 87 LEU A CA 1
ATOM 665 C C . LEU A 1 87 ? -6.286 -9.751 -6.434 1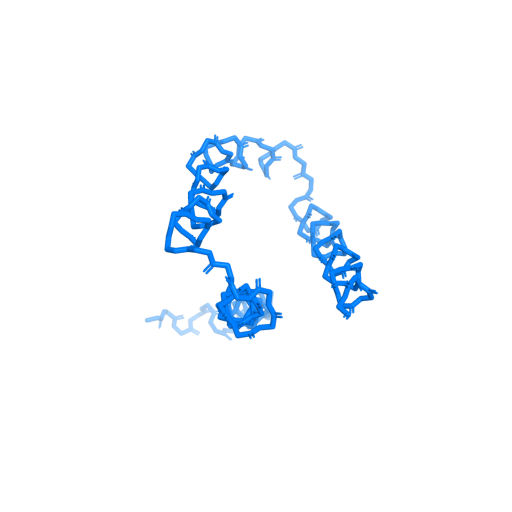.00 94.00 87 LEU A C 1
ATOM 667 O O . LEU A 1 87 ? -5.846 -10.571 -7.240 1.00 94.00 87 LEU A O 1
ATOM 671 N N . VAL A 1 88 ? -5.944 -8.460 -6.464 1.00 90.50 88 VAL A N 1
ATOM 672 C CA . VAL A 1 88 ? -4.978 -7.916 -7.431 1.00 90.50 88 VAL A CA 1
ATOM 673 C C . VAL A 1 88 ? -3.622 -8.594 -7.262 1.00 90.50 88 VAL A C 1
ATOM 675 O O . VAL A 1 88 ? -3.023 -9.013 -8.250 1.00 90.50 88 VAL A O 1
ATOM 678 N N . MET A 1 89 ? -3.160 -8.761 -6.021 1.00 87.75 89 MET A N 1
ATOM 679 C CA . MET A 1 89 ? -1.877 -9.405 -5.754 1.00 87.75 89 MET A CA 1
ATOM 680 C C . MET A 1 89 ? -1.837 -10.864 -6.191 1.00 87.75 89 MET A C 1
ATOM 682 O O . MET A 1 89 ? -0.869 -11.294 -6.812 1.00 87.75 89 MET A O 1
ATOM 686 N N . ILE A 1 90 ? -2.907 -11.613 -5.931 1.00 89.56 90 ILE A N 1
ATOM 687 C CA . ILE A 1 90 ? -3.047 -12.985 -6.421 1.00 89.56 90 ILE A CA 1
ATOM 688 C C . ILE A 1 90 ? -2.958 -13.010 -7.954 1.00 89.56 90 ILE A C 1
ATOM 690 O O . ILE A 1 90 ? -2.234 -13.832 -8.510 1.00 89.56 90 ILE A O 1
ATOM 694 N N . GLY A 1 91 ? -3.626 -12.077 -8.638 1.00 88.88 91 GLY A N 1
ATOM 695 C CA . GLY A 1 91 ? -3.535 -11.939 -10.093 1.00 88.88 91 GLY A CA 1
ATOM 696 C C . GLY A 1 91 ? -2.109 -11.679 -10.589 1.00 88.88 91 GLY A C 1
ATOM 697 O O . GLY A 1 91 ? -1.674 -12.313 -11.549 1.00 88.88 91 GLY A O 1
ATOM 698 N N . ILE A 1 92 ? -1.357 -10.807 -9.911 1.00 85.19 92 ILE A N 1
ATOM 699 C CA . ILE A 1 92 ? 0.049 -10.534 -10.245 1.00 85.19 92 ILE A CA 1
ATOM 700 C C . ILE A 1 92 ? 0.895 -11.796 -10.076 1.00 85.19 92 ILE A C 1
ATOM 702 O O . ILE A 1 92 ? 1.654 -12.132 -10.980 1.00 85.19 92 ILE A O 1
ATOM 706 N N . VAL A 1 93 ? 0.721 -12.533 -8.975 1.00 83.38 93 VAL A N 1
ATOM 707 C CA . VAL A 1 93 ? 1.444 -13.791 -8.736 1.00 83.38 93 VAL A CA 1
ATOM 708 C C . VAL A 1 93 ? 1.191 -14.801 -9.859 1.00 83.38 93 VAL A C 1
ATOM 710 O O . VAL A 1 93 ? 2.144 -15.421 -10.321 1.00 83.38 93 VAL A O 1
ATOM 713 N N . PHE A 1 94 ? -0.044 -14.930 -10.351 1.00 82.44 94 PHE A N 1
ATOM 714 C CA . PHE A 1 94 ? -0.356 -15.811 -11.486 1.00 82.44 94 PHE A CA 1
ATOM 715 C C . PHE A 1 94 ? 0.119 -15.286 -12.849 1.00 82.44 94 PHE A C 1
ATOM 717 O O . PHE A 1 94 ? 0.223 -16.068 -13.789 1.00 82.44 94 PHE A O 1
ATOM 724 N N . SER A 1 95 ? 0.386 -13.984 -12.979 1.00 72.81 95 SER A N 1
ATOM 725 C CA . SER A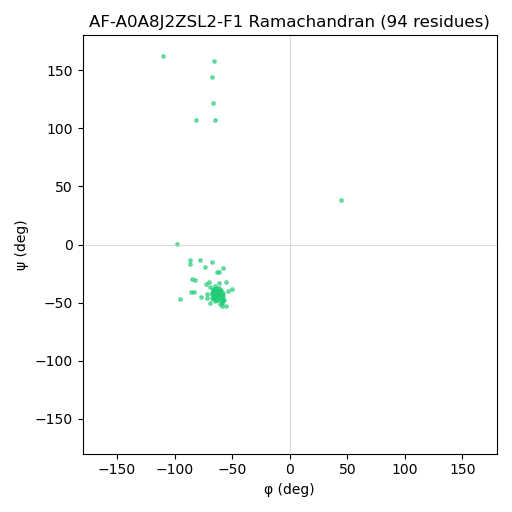 1 95 ? 0.952 -13.400 -14.205 1.00 72.81 95 SER A CA 1
ATOM 726 C C . SER A 1 95 ? 2.459 -13.642 -14.353 1.00 72.81 95 SER A C 1
ATOM 728 O O . SER A 1 95 ? 3.020 -13.414 -15.425 1.00 72.81 95 SER A O 1
ATOM 730 N N . THR A 1 96 ? 3.105 -14.083 -13.270 1.00 59.00 96 THR A N 1
ATOM 731 C CA . THR A 1 96 ? 4.523 -14.442 -13.210 1.00 59.00 96 THR A CA 1
ATOM 732 C C . THR A 1 96 ? 4.765 -15.861 -13.679 1.00 59.00 96 THR A C 1
ATOM 734 O O . THR A 1 96 ? 5.730 -16.021 -14.458 1.00 59.00 96 THR A O 1
#

InterPro domains:
  IPR010290 Transmembrane secretion effector [PF05977] (6-93)
  IPR022324 Bacilysin exporter BacE, putative [PR01988] (13-35)
  IPR022324 Bacilysin exporter BacE, putative [PR01988] (77-95)
  IPR036259 MFS transporter superfamily [G3DSA:1.20.1250.20] (6-96)
  IPR036259 MFS transporter superfamily [SSF103473] (1-95)

Secondary structure (DSSP, 8-state):
--TTGGG-HHHHHHHHHHHHHHHHHHHHHHHHHHIIIIIS---HHHHHHHHHHHHHHHHHHHHHHHHHHHHS-HHHHHHHHHHHHHHHHHHHHHH-

Foldseek 3Di:
DPVVQVPPPVSVVVVVVVVVVVVVVVVVLVVVLCCCCPVVVHDPVVSVVVVCVVVVCCVVCVVVVVVVCVVDPVVVVVVVVVVVVVVVVVVVVVVD